Protein AF-A0ABD0QBF7-F1 (afdb_monomer)

pLDDT: mean 87.75, std 7.89, range [54.72, 97.44]

Radius of gyration: 18.66 Å; Cα contacts (8 Å, |Δi|>4): 55; chains: 1; bounding box: 35×29×49 Å

Mean predicted aligned error: 7.43 Å

Foldseek 3Di:
DDKDKDFDDDPNHTPDIDIPPPDPPDPADPVNVVVVVCCVVCVVVDDDDDPVVVVLVPDDPVRNVVVVVVVCVVVVVPCVVVVVVVVVQVPDPPHPVPVDD

Organism: Cirrhinus mrigala (NCBI:txid683832)

Solvent-accessible surface area (backbone atoms only — not comparable to full-atom values): 6463 Å² total; per-residue (Å²): 137,91,65,63,72,50,76,43,66,55,95,96,36,83,74,47,77,48,63,71,74,78,74,80,92,49,100,69,50,71,69,55,51,49,52,53,52,46,38,73,76,36,56,91,79,49,85,82,75,70,58,67,70,58,54,56,70,70,42,51,72,70,56,48,52,49,50,53,53,52,50,42,67,76,41,42,93,79,44,44,71,59,50,50,53,51,49,54,40,6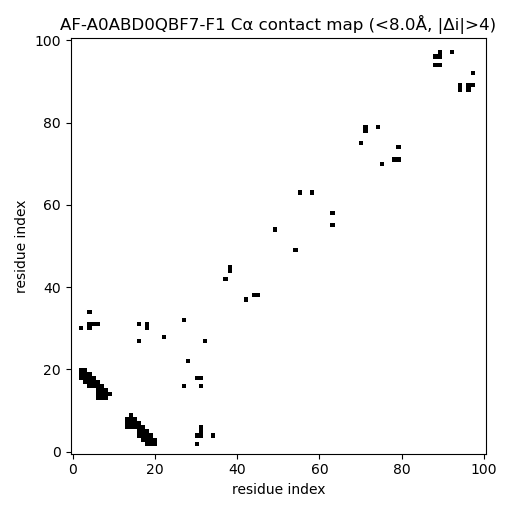3,72,35,93,83,30,72,85,66,57,84,128

Secondary structure (DSSP, 8-state):
----EEEEEETTEEEEEEETT---SSSS-HHHHHHHHHHHH-GGGSPPPPPHHHHHHT--HHHHHHHHHHHHHHTHHHHHHHHHHHHHHHHSTT-GGGS--

Sequence (101 aa):
MVCSVAISFDRCKITSVTCGCGNKDIFYCAHVVALSLYRVRRPEQVKLHLPISETLFQMNRDQLQKFVQYLITVHHTEVLPTAQKLADEILSQNSEINQVH

Structure (mmCIF, N/CA/C/O backbone):
data_AF-A0ABD0QBF7-F1
#
_entry.id   AF-A0ABD0QBF7-F1
#
loop_
_atom_site.group_PDB
_atom_site.id
_atom_site.type_symbol
_atom_site.label_atom_id
_atom_site.label_alt_id
_atom_site.label_comp_id
_atom_site.label_asym_id
_atom_site.label_entity_id
_atom_site.label_seq_id
_atom_site.pdbx_PDB_ins_code
_atom_site.Cartn_x
_atom_site.Cartn_y
_atom_site.Cartn_z
_atom_site.occupancy
_atom_site.B_iso_or_equiv
_atom_site.auth_seq_id
_atom_site.auth_comp_id
_atom_site.auth_asym_id
_atom_site.auth_atom_id
_atom_site.pdbx_PDB_model_num
ATOM 1 N N . MET A 1 1 ? 4.594 -8.839 -21.922 1.00 61.56 1 MET A N 1
ATOM 2 C CA . MET A 1 1 ? 4.113 -9.220 -20.576 1.00 61.56 1 MET A CA 1
ATOM 3 C C . MET A 1 1 ? 4.034 -7.941 -19.753 1.00 61.56 1 MET A C 1
ATOM 5 O O . MET A 1 1 ? 5.024 -7.222 -19.727 1.00 61.56 1 MET A O 1
ATOM 9 N N . VAL A 1 2 ? 2.878 -7.592 -19.185 1.00 78.00 2 VAL A N 1
ATOM 10 C CA . VAL A 1 2 ? 2.730 -6.391 -18.341 1.00 78.00 2 VAL A CA 1
ATOM 11 C C . VAL A 1 2 ? 2.823 -6.843 -16.889 1.00 78.00 2 VAL A C 1
ATOM 13 O O . VAL A 1 2 ? 2.051 -7.702 -16.477 1.00 78.00 2 VAL A O 1
ATOM 16 N N . CYS A 1 3 ? 3.780 -6.307 -16.134 1.00 87.44 3 CYS A N 1
ATOM 17 C CA . CYS A 1 3 ? 3.938 -6.608 -14.712 1.00 87.44 3 CYS A CA 1
ATOM 18 C C . CYS A 1 3 ? 3.507 -5.404 -13.876 1.00 87.44 3 CYS A C 1
ATOM 20 O O . CYS A 1 3 ? 3.859 -4.272 -14.205 1.00 87.44 3 CYS A O 1
ATOM 22 N N . SER A 1 4 ? 2.805 -5.654 -12.769 1.00 89.88 4 SER A N 1
ATOM 23 C CA . SER A 1 4 ? 2.628 -4.637 -11.732 1.00 89.88 4 SER A CA 1
ATOM 24 C C . SER A 1 4 ? 3.966 -4.414 -11.027 1.00 89.88 4 SER A C 1
ATOM 26 O O . SER A 1 4 ? 4.592 -5.377 -10.567 1.00 89.88 4 SER A O 1
ATOM 28 N N . VAL A 1 5 ? 4.417 -3.160 -10.997 1.00 91.00 5 VAL A N 1
ATOM 29 C CA . VAL A 1 5 ? 5.672 -2.741 -10.370 1.00 91.00 5 VAL A CA 1
ATOM 30 C C . VAL A 1 5 ? 5.394 -1.536 -9.486 1.00 91.00 5 VAL A C 1
ATOM 32 O O . VAL A 1 5 ? 4.882 -0.523 -9.957 1.00 91.00 5 VAL A O 1
ATOM 35 N N . ALA A 1 6 ? 5.783 -1.632 -8.223 1.00 90.25 6 ALA A N 1
ATOM 36 C CA . ALA A 1 6 ? 5.784 -0.527 -7.281 1.00 90.25 6 ALA A CA 1
ATOM 37 C C . ALA A 1 6 ? 7.206 -0.319 -6.759 1.00 90.25 6 ALA A C 1
ATOM 39 O O . ALA A 1 6 ? 7.930 -1.282 -6.491 1.00 90.25 6 ALA A O 1
ATOM 40 N N . ILE A 1 7 ? 7.610 0.943 -6.633 1.00 90.06 7 ILE A N 1
ATOM 41 C CA . ILE A 1 7 ? 8.902 1.311 -6.059 1.00 90.06 7 ILE A CA 1
ATOM 42 C C . ILE A 1 7 ? 8.675 2.415 -5.034 1.00 90.06 7 ILE A C 1
ATOM 44 O O . ILE A 1 7 ? 8.085 3.450 -5.362 1.00 90.06 7 ILE A O 1
ATOM 48 N N . SER A 1 8 ? 9.170 2.189 -3.821 1.00 89.88 8 SER A N 1
ATOM 49 C CA . SER A 1 8 ? 9.182 3.169 -2.739 1.00 89.88 8 SER A CA 1
ATOM 50 C C . SER A 1 8 ? 10.563 3.794 -2.636 1.00 89.88 8 SER A C 1
ATOM 52 O O . SER A 1 8 ? 11.581 3.107 -2.763 1.00 89.88 8 SER A O 1
ATOM 54 N N . PHE A 1 9 ? 10.598 5.099 -2.390 1.00 88.62 9 PHE A N 1
ATOM 55 C CA . PHE A 1 9 ? 11.840 5.839 -2.237 1.00 88.62 9 PHE A CA 1
ATOM 56 C C . PHE A 1 9 ? 11.739 6.804 -1.060 1.00 88.62 9 PHE A C 1
ATOM 58 O O . PHE A 1 9 ? 10.681 7.378 -0.818 1.00 88.62 9 PHE A O 1
ATOM 65 N N . ASP A 1 10 ? 12.861 7.017 -0.384 1.00 87.44 10 ASP A N 1
ATOM 66 C CA . ASP A 1 10 ? 13.048 8.057 0.625 1.00 87.44 10 ASP A CA 1
ATOM 67 C C . ASP A 1 10 ? 14.378 8.772 0.357 1.00 87.44 10 ASP A C 1
ATOM 69 O O . ASP A 1 10 ? 15.371 8.118 0.035 1.00 87.44 10 ASP A O 1
ATOM 73 N N . ARG A 1 11 ? 14.404 10.110 0.451 1.00 88.19 11 ARG A N 1
ATOM 74 C CA . ARG A 1 11 ? 15.601 10.955 0.228 1.00 88.19 11 ARG A CA 1
ATOM 75 C C . ARG A 1 11 ? 16.455 10.506 -0.972 1.00 88.19 11 ARG A C 1
ATOM 77 O O . ARG A 1 11 ? 17.657 10.272 -0.855 1.00 88.19 11 ARG A O 1
ATOM 84 N N . CYS A 1 12 ? 15.806 10.364 -2.129 1.00 85.69 12 CYS A N 1
ATOM 85 C CA . CYS A 1 12 ? 16.410 9.937 -3.400 1.00 85.69 12 CYS A CA 1
ATOM 86 C C . CYS A 1 12 ? 17.014 8.516 -3.410 1.00 85.69 12 CYS A C 1
ATOM 88 O O . CYS A 1 12 ? 17.770 8.183 -4.322 1.00 85.69 12 CYS A O 1
ATOM 90 N N . LYS A 1 13 ? 16.680 7.659 -2.438 1.00 88.69 13 LYS A N 1
ATOM 91 C CA . LYS A 1 13 ? 17.119 6.259 -2.368 1.00 88.69 13 LYS A CA 1
ATOM 92 C C . LYS A 1 13 ? 15.935 5.312 -2.457 1.00 88.69 13 LYS A C 1
ATOM 94 O O . LYS A 1 13 ? 14.901 5.561 -1.847 1.00 88.69 13 LYS A O 1
ATOM 99 N N . ILE A 1 14 ? 16.101 4.213 -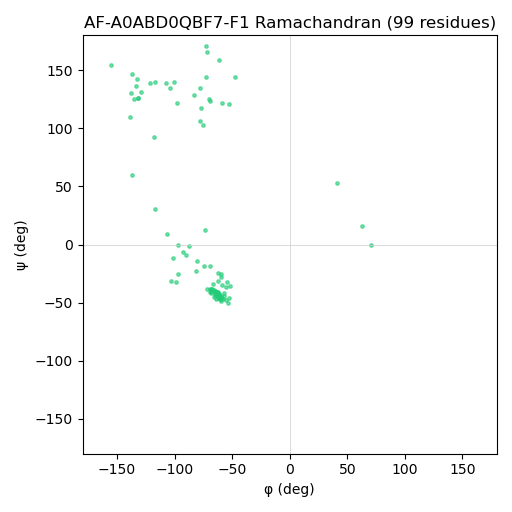3.191 1.00 89.56 14 ILE A N 1
ATOM 100 C CA . ILE A 1 14 ? 15.104 3.138 -3.233 1.00 89.56 14 ILE A CA 1
ATOM 101 C C . ILE A 1 14 ? 15.093 2.449 -1.870 1.00 89.56 14 ILE A C 1
ATOM 103 O O . ILE A 1 14 ? 16.139 1.984 -1.421 1.00 89.56 14 ILE A O 1
ATOM 107 N N . THR A 1 15 ? 13.935 2.391 -1.217 1.00 90.50 15 THR A N 1
ATOM 108 C CA . THR A 1 15 ? 13.772 1.730 0.088 1.00 90.50 15 THR A CA 1
ATOM 109 C C . THR A 1 15 ? 13.091 0.375 -0.036 1.00 90.50 15 THR A C 1
ATOM 111 O O . THR A 1 15 ? 13.393 -0.531 0.735 1.00 90.50 15 THR A O 1
ATOM 114 N N . SER A 1 16 ? 12.203 0.206 -1.017 1.00 89.81 16 SER A N 1
ATOM 115 C CA . SER A 1 16 ? 11.589 -1.085 -1.318 1.00 89.81 16 SER A CA 1
ATOM 116 C C . SER A 1 16 ? 11.119 -1.175 -2.766 1.00 89.81 16 SER A C 1
ATOM 118 O O . SER A 1 16 ? 10.830 -0.172 -3.422 1.00 89.81 16 SER A O 1
ATOM 120 N N . VAL A 1 17 ? 11.042 -2.408 -3.264 1.00 90.12 17 VAL A N 1
ATOM 121 C CA . VAL A 1 17 ? 10.540 -2.737 -4.599 1.00 90.12 17 VAL A CA 1
ATOM 122 C C . VAL A 1 17 ? 9.558 -3.891 -4.499 1.00 90.12 17 VAL A C 1
ATOM 124 O O . VAL A 1 17 ? 9.743 -4.825 -3.722 1.00 90.12 17 VAL A O 1
ATOM 127 N N . THR A 1 18 ? 8.507 -3.851 -5.305 1.00 90.12 18 THR A N 1
ATOM 128 C CA . THR A 1 18 ? 7.571 -4.964 -5.458 1.00 90.12 18 THR A CA 1
ATOM 129 C C . THR A 1 18 ? 7.295 -5.143 -6.936 1.00 90.12 18 THR A C 1
ATOM 131 O O . THR A 1 18 ? 6.925 -4.193 -7.622 1.00 90.12 18 THR A O 1
ATOM 134 N N . CYS A 1 19 ? 7.503 -6.353 -7.450 1.00 91.50 19 CYS A N 1
ATOM 135 C CA . CYS A 1 19 ? 7.268 -6.664 -8.852 1.00 91.50 19 CYS A CA 1
ATOM 136 C C . CYS A 1 19 ? 6.583 -8.023 -8.982 1.00 91.50 19 CYS A C 1
ATOM 138 O O . CYS A 1 19 ? 7.088 -9.024 -8.482 1.00 91.50 19 CYS A O 1
ATOM 140 N N . GLY A 1 20 ? 5.494 -8.084 -9.747 1.00 91.31 20 GLY A N 1
ATOM 141 C CA . GLY A 1 20 ? 4.754 -9.326 -10.006 1.00 91.31 20 GLY A CA 1
ATOM 142 C C . GLY A 1 20 ? 5.431 -10.316 -10.966 1.00 91.31 20 GLY A C 1
ATOM 143 O O . GLY A 1 20 ? 4.769 -11.230 -11.437 1.00 91.31 20 GLY A O 1
ATOM 144 N N . CYS A 1 21 ? 6.717 -10.144 -11.302 1.00 91.38 21 CYS A N 1
ATOM 145 C CA . CYS A 1 21 ? 7.394 -10.961 -12.322 1.00 91.38 21 CYS A CA 1
ATOM 146 C C . CYS A 1 21 ? 8.021 -12.257 -11.784 1.00 91.38 21 CYS A C 1
ATOM 148 O O . CYS A 1 21 ? 8.626 -13.002 -12.549 1.00 91.38 21 CYS A O 1
ATOM 150 N N . GLY A 1 22 ? 7.924 -12.509 -10.475 1.00 82.69 22 GLY A N 1
ATOM 151 C CA . GLY A 1 22 ? 8.429 -13.731 -9.840 1.00 82.69 22 GLY A CA 1
ATOM 152 C C . GLY A 1 22 ? 9.956 -13.855 -9.774 1.00 82.69 22 GLY A C 1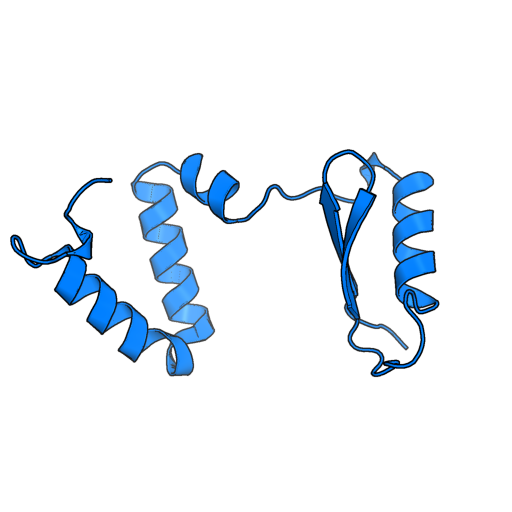
ATOM 153 O O . GLY A 1 22 ? 10.450 -14.838 -9.233 1.00 82.69 22 GLY A O 1
ATOM 154 N N . ASN A 1 23 ? 10.705 -12.874 -10.284 1.00 81.12 23 ASN A N 1
ATOM 155 C CA . ASN A 1 23 ? 12.163 -12.883 -10.270 1.00 81.12 23 ASN A CA 1
ATOM 156 C C . ASN A 1 23 ? 12.679 -12.501 -8.871 1.00 81.12 23 ASN A C 1
ATOM 158 O O . ASN A 1 23 ? 12.556 -11.343 -8.467 1.00 81.12 23 ASN A O 1
ATOM 162 N N . LYS A 1 24 ? 13.193 -13.488 -8.126 1.00 66.81 24 LYS A N 1
ATOM 163 C CA . LYS A 1 24 ? 13.630 -13.350 -6.723 1.00 66.81 24 LYS A CA 1
ATOM 164 C C . LYS A 1 24 ? 15.149 -13.223 -6.559 1.00 66.81 24 LYS A C 1
ATOM 166 O O . LYS A 1 24 ? 15.599 -12.857 -5.480 1.00 66.81 24 LYS A O 1
ATOM 171 N N . ASP A 1 25 ? 15.913 -13.477 -7.620 1.00 62.75 25 ASP A N 1
ATOM 172 C CA . ASP A 1 25 ? 17.370 -13.658 -7.541 1.00 62.75 25 ASP A CA 1
ATOM 173 C C . ASP A 1 25 ? 18.173 -12.388 -7.869 1.00 62.75 25 ASP A C 1
ATOM 175 O O . ASP A 1 25 ? 19.401 -12.386 -7.824 1.00 62.75 25 ASP A O 1
ATOM 179 N N . ILE A 1 26 ? 17.496 -11.281 -8.196 1.00 67.38 26 ILE A N 1
ATOM 180 C CA . ILE A 1 26 ? 18.130 -10.010 -8.563 1.00 67.38 26 ILE A CA 1
ATOM 181 C C . ILE A 1 26 ? 17.511 -8.885 -7.736 1.00 67.38 26 ILE A C 1
ATOM 183 O O . ILE A 1 26 ? 16.290 -8.737 -7.719 1.00 67.38 26 ILE A O 1
ATOM 187 N N . PHE A 1 27 ? 18.348 -8.038 -7.123 1.00 73.81 27 PHE A N 1
ATOM 188 C CA . PHE A 1 27 ? 17.900 -6.858 -6.367 1.00 73.81 27 PHE A CA 1
ATOM 189 C C . PHE A 1 27 ? 16.947 -5.956 -7.174 1.00 73.81 27 PHE A C 1
ATOM 191 O O . PHE A 1 27 ? 15.994 -5.414 -6.621 1.00 73.81 27 PHE A O 1
ATOM 198 N N . TYR A 1 28 ? 17.171 -5.831 -8.489 1.00 88.06 28 TYR A N 1
ATOM 199 C CA . TYR A 1 28 ? 16.325 -5.057 -9.398 1.00 88.06 28 TYR A CA 1
ATOM 200 C C . TYR A 1 28 ? 16.121 -5.798 -10.722 1.00 88.06 28 TYR A C 1
ATOM 202 O O . TYR A 1 28 ? 17.035 -5.907 -11.537 1.00 88.06 28 TYR A O 1
ATOM 210 N N . CYS A 1 29 ? 14.906 -6.290 -10.971 1.00 91.62 29 CYS A N 1
ATOM 211 C CA . CYS A 1 29 ? 14.560 -6.865 -12.271 1.00 91.62 29 CYS A CA 1
ATOM 212 C C . CYS A 1 29 ? 14.435 -5.782 -13.362 1.00 91.62 29 CYS A C 1
ATOM 214 O O . CYS A 1 29 ? 14.273 -4.593 -13.072 1.00 91.62 29 CYS A O 1
ATOM 216 N N . ALA A 1 30 ? 14.415 -6.199 -14.633 1.00 92.31 30 ALA A N 1
ATOM 217 C CA . ALA A 1 30 ? 14.273 -5.290 -15.775 1.00 92.31 30 ALA A CA 1
ATOM 218 C C . ALA A 1 30 ? 13.031 -4.381 -15.685 1.00 92.31 30 ALA A C 1
ATOM 220 O O . ALA A 1 30 ? 13.085 -3.230 -16.108 1.00 92.31 30 ALA A O 1
ATOM 221 N N . HIS A 1 31 ? 11.934 -4.852 -15.082 1.00 93.19 31 HIS A N 1
ATOM 222 C CA . HIS A 1 31 ? 10.724 -4.046 -14.897 1.00 93.19 31 HIS A CA 1
ATOM 223 C C . HIS A 1 31 ? 10.925 -2.893 -13.900 1.00 93.19 31 HIS A C 1
ATOM 225 O O . HIS A 1 31 ? 10.437 -1.786 -14.126 1.00 93.19 31 HIS A O 1
ATOM 231 N N . VAL A 1 32 ? 11.682 -3.125 -12.823 1.00 92.38 32 VAL A N 1
ATOM 232 C CA . VAL A 1 32 ? 12.021 -2.087 -11.836 1.00 92.38 32 VAL A CA 1
ATOM 233 C C . VAL A 1 32 ? 12.968 -1.054 -12.446 1.00 92.38 32 VAL A C 1
ATOM 235 O O . VAL A 1 32 ? 12.777 0.150 -12.261 1.00 92.38 32 VAL A O 1
ATOM 238 N N . VAL A 1 33 ? 13.947 -1.513 -13.232 1.00 92.62 33 VAL A N 1
ATOM 239 C CA . VAL A 1 33 ? 14.857 -0.632 -13.979 1.00 92.62 33 VAL A CA 1
ATOM 240 C C . VAL A 1 33 ? 14.075 0.216 -14.984 1.00 92.62 33 VAL A C 1
ATOM 242 O O . VAL A 1 33 ? 14.248 1.433 -15.024 1.00 92.62 33 VAL A O 1
ATOM 245 N N . ALA A 1 34 ? 13.163 -0.398 -15.743 1.00 93.44 34 ALA A N 1
ATOM 246 C CA . ALA A 1 34 ? 12.325 0.299 -16.711 1.00 93.44 34 ALA A CA 1
ATOM 247 C C . ALA A 1 34 ? 11.456 1.380 -16.052 1.00 93.44 34 ALA A C 1
ATOM 249 O O . ALA A 1 34 ? 11.437 2.512 -16.533 1.00 93.44 34 ALA A O 1
ATOM 250 N N . LEU A 1 35 ? 10.791 1.072 -14.931 1.00 91.75 35 LEU A N 1
ATOM 251 C CA . LEU A 1 35 ? 9.990 2.058 -14.202 1.00 91.75 35 LEU A CA 1
ATOM 252 C C . LEU A 1 35 ? 10.861 3.199 -13.656 1.00 91.75 35 LEU A C 1
ATOM 254 O O . LEU A 1 35 ? 10.498 4.363 -13.804 1.00 91.75 35 LEU A O 1
ATOM 258 N N . SER A 1 36 ? 12.033 2.891 -13.095 1.00 91.75 36 SER A N 1
ATOM 259 C CA . SER A 1 36 ? 12.977 3.902 -12.597 1.00 91.75 36 SER A CA 1
ATOM 260 C C . SER A 1 36 ? 13.425 4.857 -13.708 1.00 91.75 36 SER A C 1
ATOM 262 O O . SER A 1 36 ? 13.339 6.075 -13.557 1.00 91.75 36 SER A O 1
ATOM 264 N N . LEU A 1 37 ? 13.828 4.319 -14.864 1.00 93.69 37 LEU A N 1
ATOM 265 C CA . LEU A 1 37 ? 14.219 5.117 -16.028 1.00 93.69 37 LEU A CA 1
ATOM 266 C C . LEU A 1 37 ? 13.050 5.933 -16.587 1.00 93.69 37 LEU A C 1
ATOM 268 O O . LEU A 1 37 ? 13.232 7.096 -16.948 1.00 93.69 37 LEU A O 1
ATOM 272 N N . TYR A 1 38 ? 11.850 5.354 -16.645 1.00 93.06 38 TYR A N 1
ATOM 273 C CA . TYR A 1 38 ? 10.657 6.059 -17.105 1.00 93.06 38 TYR A CA 1
ATOM 274 C C . TYR A 1 38 ? 10.343 7.264 -16.211 1.00 93.06 38 TYR A C 1
ATOM 276 O O . TYR A 1 38 ? 10.130 8.353 -16.741 1.00 93.06 38 TYR A O 1
ATOM 284 N N . ARG 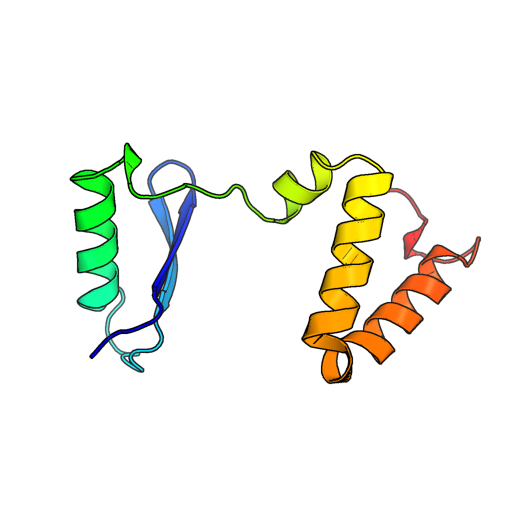A 1 39 ? 10.432 7.119 -14.878 1.00 90.88 39 ARG A N 1
ATOM 285 C CA . ARG A 1 39 ? 10.286 8.243 -13.933 1.00 90.88 39 ARG A CA 1
ATOM 286 C C . ARG A 1 39 ? 11.295 9.355 -14.191 1.00 90.88 39 ARG A C 1
ATOM 288 O O . ARG A 1 39 ? 10.903 10.512 -14.255 1.00 90.88 39 ARG A O 1
ATOM 295 N N . VAL A 1 40 ? 12.572 9.014 -14.378 1.00 91.44 40 VAL A N 1
ATOM 296 C CA . VAL A 1 40 ? 13.632 10.007 -14.633 1.00 91.44 40 VAL A CA 1
ATOM 297 C C . VAL A 1 40 ? 13.387 10.762 -15.942 1.00 91.44 40 VAL A C 1
ATOM 299 O O . VAL A 1 40 ? 13.585 11.971 -16.007 1.00 91.44 40 VAL A O 1
ATOM 302 N N . ARG A 1 41 ? 12.944 10.066 -16.996 1.00 95.19 41 ARG A N 1
ATOM 303 C CA . ARG A 1 41 ? 12.724 10.679 -18.318 1.00 95.19 41 ARG A CA 1
ATOM 304 C C . ARG A 1 41 ? 11.388 11.410 -18.443 1.00 95.19 41 ARG A C 1
ATOM 306 O O . ARG A 1 41 ? 11.239 12.235 -19.341 1.00 95.19 41 ARG A O 1
ATOM 313 N N . ARG A 1 42 ? 10.400 11.063 -17.618 1.00 93.12 42 ARG A N 1
ATOM 314 C CA . ARG A 1 42 ? 9.024 11.576 -17.675 1.00 93.12 42 ARG A CA 1
ATOM 315 C C . ARG A 1 42 ? 8.515 11.909 -16.258 1.00 93.12 42 ARG A C 1
ATOM 317 O O . ARG A 1 42 ? 7.513 11.329 -15.840 1.00 93.12 42 ARG A O 1
ATOM 324 N N . PRO A 1 43 ? 9.168 12.823 -15.517 1.00 87.31 43 PRO A N 1
ATOM 325 C CA . PRO A 1 43 ? 8.851 13.073 -14.105 1.00 87.31 43 PRO A CA 1
ATOM 326 C C . PRO A 1 43 ? 7.384 13.466 -13.887 1.00 87.31 43 PRO A C 1
ATOM 328 O O . PRO A 1 43 ? 6.721 12.903 -13.022 1.00 87.31 43 PRO A O 1
ATOM 331 N N . GLU A 1 44 ? 6.839 14.317 -14.757 1.00 89.38 44 GLU A N 1
ATOM 332 C CA . GLU A 1 44 ? 5.442 14.777 -14.689 1.00 89.38 44 GLU A CA 1
ATOM 333 C C . GLU A 1 44 ? 4.405 13.689 -15.011 1.00 89.38 44 GLU A C 1
ATOM 335 O O . GLU A 1 44 ? 3.230 13.823 -14.682 1.00 89.38 44 GLU A O 1
ATOM 340 N N . GLN A 1 45 ? 4.812 12.596 -15.666 1.00 88.44 45 GLN A N 1
ATOM 341 C CA . GLN A 1 45 ? 3.895 11.511 -16.041 1.00 88.44 45 GLN A CA 1
ATOM 342 C C . GLN A 1 45 ? 3.785 10.437 -14.959 1.00 88.44 45 GLN A C 1
ATOM 344 O O . GLN A 1 45 ? 2.934 9.555 -15.069 1.00 88.44 45 GLN A O 1
ATOM 349 N N . VAL A 1 46 ? 4.622 10.484 -13.916 1.00 84.00 46 VAL A N 1
ATOM 350 C CA . VAL A 1 46 ? 4.599 9.477 -12.853 1.00 84.00 46 VAL A CA 1
ATOM 351 C C . VAL A 1 46 ? 4.262 10.108 -11.518 1.00 84.00 46 VAL A C 1
ATOM 353 O O . VAL A 1 46 ? 5.146 10.502 -10.754 1.00 84.00 46 VAL A O 1
ATOM 356 N N . LYS A 1 47 ? 2.964 10.109 -11.201 1.00 81.06 47 LYS A N 1
ATOM 357 C CA . LYS A 1 47 ? 2.444 10.618 -9.933 1.00 81.06 47 LYS A CA 1
ATOM 358 C C . LYS A 1 47 ? 3.174 9.975 -8.751 1.00 81.06 47 LYS A C 1
ATOM 360 O O . LYS A 1 47 ? 3.228 8.751 -8.602 1.00 81.06 47 LYS A O 1
ATOM 365 N N . LEU A 1 48 ? 3.792 10.817 -7.932 1.00 81.94 48 LEU A N 1
ATOM 366 C CA . LEU A 1 48 ? 4.335 10.420 -6.642 1.00 81.94 48 LEU A CA 1
ATOM 367 C C . LEU A 1 48 ? 3.189 10.458 -5.637 1.00 81.94 48 LEU A C 1
ATOM 369 O O . LEU A 1 48 ? 2.452 11.439 -5.554 1.00 81.94 48 LEU A O 1
ATOM 373 N N . HIS A 1 49 ? 3.029 9.364 -4.909 1.00 84.69 49 HIS A N 1
ATOM 374 C CA . HIS A 1 49 ? 2.099 9.288 -3.800 1.00 84.69 49 HIS A CA 1
ATOM 375 C C . HIS A 1 49 ? 2.910 9.370 -2.516 1.00 84.69 49 HIS A C 1
ATOM 377 O O . HIS A 1 49 ? 3.944 8.710 -2.394 1.00 84.69 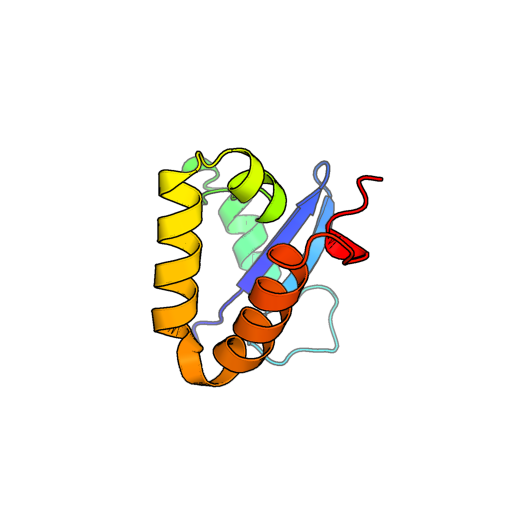49 HIS A O 1
ATOM 383 N N . LEU A 1 50 ? 2.444 10.193 -1.580 1.00 84.25 50 LEU A N 1
ATOM 384 C CA . LEU A 1 50 ? 2.948 10.163 -0.215 1.00 84.25 50 LEU A CA 1
ATOM 385 C C . LEU A 1 50 ? 2.666 8.778 0.388 1.00 84.25 50 LEU A C 1
ATOM 387 O O . LEU A 1 50 ? 1.761 8.078 -0.086 1.00 84.25 50 LEU A O 1
ATOM 391 N N . PRO A 1 51 ? 3.404 8.372 1.437 1.00 84.25 51 PRO A N 1
ATOM 392 C CA . PRO A 1 51 ? 3.003 7.229 2.242 1.00 84.25 51 PRO A CA 1
ATOM 393 C C . PRO A 1 51 ? 1.520 7.332 2.607 1.00 84.25 51 PRO A C 1
ATOM 395 O O . PRO A 1 51 ? 0.996 8.427 2.836 1.00 84.25 51 PRO A O 1
ATOM 398 N N . ILE A 1 52 ? 0.825 6.195 2.655 1.00 87.94 52 ILE A N 1
ATOM 399 C CA . ILE A 1 52 ? -0.615 6.207 2.933 1.00 87.94 52 ILE A CA 1
ATOM 400 C C . ILE A 1 52 ? -0.917 6.859 4.288 1.00 87.94 52 ILE A C 1
ATOM 402 O O . ILE A 1 52 ? -1.887 7.596 4.386 1.00 87.94 52 ILE A O 1
ATOM 406 N N . SER A 1 53 ? -0.047 6.688 5.289 1.00 88.12 53 SER A N 1
ATOM 407 C CA . SER A 1 53 ? -0.155 7.341 6.601 1.00 88.12 53 SER A CA 1
ATOM 408 C C . SER A 1 53 ? -0.208 8.867 6.505 1.00 88.12 53 SER A C 1
ATOM 410 O O . SER A 1 53 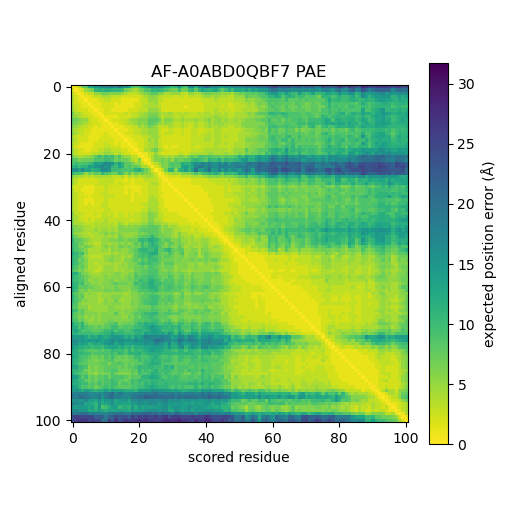? -1.057 9.492 7.129 1.00 88.12 53 SER A O 1
ATOM 412 N N . GLU A 1 54 ? 0.646 9.461 5.673 1.00 90.56 54 GLU A N 1
ATOM 413 C CA . GLU A 1 54 ? 0.675 10.905 5.431 1.00 90.56 54 GLU A CA 1
ATOM 414 C C . GLU A 1 54 ? -0.587 11.363 4.687 1.00 90.56 54 GLU A C 1
ATOM 416 O O . GLU A 1 54 ? -1.191 12.381 5.012 1.00 90.56 54 GLU A O 1
ATOM 421 N N . THR A 1 55 ? -1.038 10.565 3.717 1.00 92.06 55 THR A N 1
ATOM 422 C CA . THR A 1 55 ? -2.285 10.841 2.990 1.0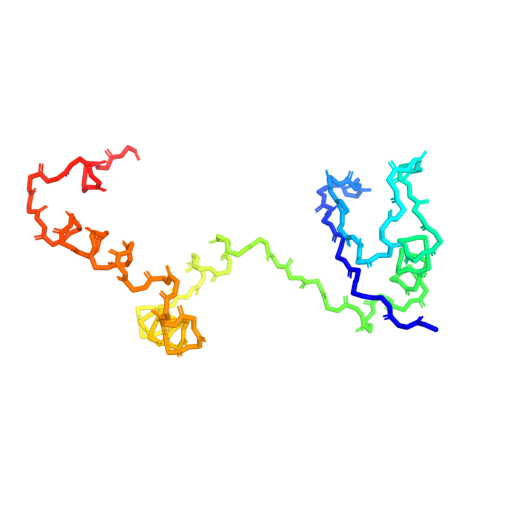0 92.06 55 THR A CA 1
ATOM 423 C C . THR A 1 55 ? -3.494 10.813 3.932 1.00 92.06 55 THR A C 1
ATOM 425 O O . THR A 1 55 ? -4.367 11.667 3.822 1.00 92.06 55 THR A O 1
ATOM 428 N N . LEU A 1 56 ? -3.539 9.865 4.876 1.00 94.25 56 LEU A N 1
ATOM 429 C CA . LEU A 1 56 ? -4.587 9.773 5.896 1.00 94.25 56 LEU A CA 1
ATOM 430 C C . LEU A 1 56 ? -4.546 10.962 6.861 1.00 94.25 56 LEU A C 1
ATOM 432 O O . LEU A 1 56 ? -5.600 11.482 7.211 1.00 94.25 56 LEU A O 1
ATOM 436 N N . PHE A 1 57 ? -3.352 11.428 7.241 1.00 92.56 57 PHE A N 1
ATOM 437 C CA . PHE A 1 57 ? -3.181 12.600 8.105 1.00 92.56 57 PHE A CA 1
ATOM 438 C C . PHE A 1 57 ? -3.724 13.891 7.469 1.00 92.56 57 PHE A C 1
ATOM 440 O O . PHE A 1 57 ? -4.223 14.773 8.162 1.00 92.56 57 PHE A O 1
ATOM 447 N N . GLN A 1 58 ? -3.672 13.992 6.139 1.00 93.75 58 GLN A N 1
ATOM 448 C CA . GLN A 1 58 ? -4.192 15.139 5.390 1.00 93.75 58 GLN A CA 1
ATOM 449 C C . GLN A 1 58 ? -5.715 15.099 5.169 1.00 93.75 58 GLN A C 1
ATOM 451 O O . GLN A 1 58 ? -6.298 16.110 4.771 1.00 93.75 58 GLN A O 1
ATOM 456 N N . MET A 1 59 ? -6.377 13.957 5.391 1.00 96.25 59 MET A N 1
ATOM 457 C CA . MET A 1 59 ? -7.823 13.823 5.202 1.00 96.25 59 MET A CA 1
ATOM 458 C C . MET A 1 59 ? -8.596 14.437 6.368 1.00 96.25 59 MET A C 1
ATOM 460 O O . MET A 1 59 ? -8.321 14.172 7.536 1.00 96.25 59 MET A O 1
ATOM 464 N N . ASN A 1 60 ? -9.641 15.200 6.053 1.00 96.62 60 ASN A N 1
ATOM 465 C CA . ASN A 1 60 ? -10.609 15.608 7.066 1.00 96.62 60 ASN A CA 1
ATOM 466 C C . ASN A 1 60 ? -11.509 14.430 7.492 1.00 96.62 60 ASN A C 1
ATOM 468 O O . ASN A 1 60 ? -11.518 13.366 6.867 1.00 96.62 60 ASN A O 1
ATOM 472 N N . ARG A 1 61 ? -12.311 14.636 8.544 1.00 96.25 61 ARG A N 1
ATOM 473 C CA . ARG A 1 61 ? -13.193 13.602 9.110 1.00 96.25 61 ARG A CA 1
ATOM 474 C C . ARG A 1 61 ? -14.108 12.947 8.066 1.00 96.25 61 ARG A C 1
ATOM 476 O O . ARG A 1 61 ? -14.202 11.723 8.037 1.00 96.25 61 ARG A O 1
ATOM 483 N N . ASP A 1 62 ? -14.748 13.734 7.204 1.00 97.38 62 ASP A N 1
ATOM 484 C CA . ASP A 1 62 ? -15.683 13.212 6.198 1.00 97.38 62 ASP A CA 1
ATOM 485 C C . ASP A 1 62 ? -14.964 12.415 5.103 1.00 97.38 62 ASP A C 1
ATOM 487 O O . ASP A 1 62 ? -15.466 11.394 4.629 1.00 97.38 62 ASP A O 1
ATOM 491 N N . GLN A 1 63 ? -13.777 12.867 4.694 1.00 97.44 63 GLN A N 1
ATOM 492 C CA . GLN A 1 63 ? -12.928 12.163 3.734 1.00 97.44 63 GLN A CA 1
ATOM 493 C C . GLN A 1 63 ? -12.430 10.838 4.308 1.00 97.44 63 GLN A C 1
ATOM 495 O O . GLN A 1 63 ? -12.518 9.818 3.626 1.00 97.44 63 GLN A O 1
ATOM 500 N N . LEU A 1 64 ? -11.971 10.838 5.562 1.00 96.31 64 LEU A N 1
ATOM 501 C CA . LEU A 1 64 ? -11.488 9.642 6.243 1.00 96.31 64 LEU A CA 1
ATOM 502 C C . LEU A 1 64 ? -12.617 8.621 6.438 1.00 96.31 64 LEU A C 1
ATOM 504 O O . LEU A 1 64 ? -12.442 7.439 6.146 1.00 96.31 64 LEU A O 1
ATOM 508 N N . GLN A 1 65 ? -13.805 9.077 6.845 1.00 95.38 65 GLN A N 1
ATOM 509 C CA . GLN A 1 65 ? -14.978 8.215 6.981 1.00 95.38 65 GLN A CA 1
ATOM 510 C C . GLN A 1 65 ? -15.362 7.571 5.641 1.00 95.38 65 GLN A C 1
ATOM 512 O O . GLN A 1 65 ? -15.566 6.357 5.581 1.00 95.38 65 GLN A O 1
ATOM 517 N N . LYS A 1 66 ? -15.409 8.353 4.553 1.00 96.50 66 LYS A N 1
ATOM 518 C CA . LYS A 1 66 ? -15.654 7.817 3.204 1.00 96.50 66 LYS A CA 1
ATOM 519 C C . LYS A 1 66 ? -14.573 6.819 2.801 1.00 96.50 66 LYS A C 1
ATOM 521 O O . LYS A 1 66 ? -14.905 5.739 2.326 1.00 96.50 66 LYS A O 1
ATOM 526 N N . PHE A 1 67 ? -13.300 7.150 3.008 1.00 94.69 67 PHE A N 1
ATOM 527 C CA . PHE A 1 67 ? -12.176 6.277 2.671 1.00 94.69 67 PHE A CA 1
ATOM 528 C C . PHE A 1 67 ? -12.325 4.890 3.308 1.00 94.69 67 PHE A C 1
ATOM 530 O O . PHE A 1 67 ? -12.279 3.887 2.598 1.00 94.69 67 PHE A O 1
ATOM 537 N N . VAL A 1 68 ? -12.589 4.830 4.618 1.00 92.88 68 VAL A N 1
ATOM 538 C CA . VAL A 1 68 ? -12.766 3.559 5.338 1.00 92.88 68 VAL A CA 1
ATOM 539 C C . VAL A 1 68 ? -13.999 2.797 4.839 1.00 92.88 68 VAL A C 1
ATOM 541 O O . VAL A 1 68 ? -13.915 1.594 4.604 1.00 92.88 68 VAL A O 1
ATOM 544 N N . GLN A 1 69 ? -15.126 3.479 4.605 1.00 92.44 69 GLN A N 1
ATOM 545 C CA . GLN A 1 69 ? -16.343 2.847 4.074 1.00 92.44 69 GLN A CA 1
ATOM 546 C C . GLN A 1 69 ? -16.115 2.204 2.698 1.00 92.44 69 GLN A C 1
ATOM 548 O O . GLN A 1 69 ? -16.508 1.056 2.470 1.00 92.44 69 GLN A O 1
ATOM 553 N N . TYR A 1 70 ? -15.451 2.917 1.785 1.00 94.12 70 TYR A N 1
ATOM 554 C CA . TYR A 1 70 ? -15.122 2.382 0.464 1.00 94.12 70 TYR A CA 1
ATOM 555 C C . TYR A 1 70 ? -14.114 1.233 0.554 1.00 94.12 70 TYR A C 1
ATOM 557 O O . TYR A 1 70 ? -14.288 0.228 -0.133 1.00 94.12 70 TYR A O 1
ATOM 565 N N . LEU A 1 71 ? -13.110 1.334 1.429 1.00 91.25 71 LEU A N 1
ATOM 566 C CA . LEU A 1 71 ? -12.123 0.273 1.631 1.00 91.25 71 LEU A CA 1
ATOM 567 C C . LEU A 1 71 ? -12.780 -1.029 2.111 1.00 91.25 71 LEU A C 1
ATOM 569 O O . LEU A 1 71 ? -12.519 -2.090 1.543 1.00 91.25 71 LEU A O 1
ATOM 573 N N . ILE A 1 72 ? -13.678 -0.939 3.101 1.00 90.25 72 ILE A N 1
ATOM 574 C CA . ILE A 1 72 ? -14.455 -2.086 3.590 1.00 90.25 72 ILE A CA 1
ATOM 575 C C . ILE A 1 72 ? -15.326 -2.648 2.469 1.00 90.25 72 ILE A C 1
ATOM 577 O O . ILE A 1 72 ? -15.370 -3.855 2.298 1.00 90.25 72 ILE A O 1
ATOM 581 N N . THR A 1 73 ? -15.974 -1.803 1.665 1.00 89.12 73 THR A N 1
ATOM 582 C CA . THR A 1 73 ? -16.830 -2.267 0.560 1.00 89.12 73 THR A CA 1
ATOM 583 C C . THR A 1 73 ? -16.043 -3.102 -0.460 1.00 89.12 73 THR A C 1
ATOM 585 O O . THR A 1 73 ? -16.499 -4.170 -0.873 1.00 89.12 73 THR A O 1
ATOM 588 N N . VAL A 1 74 ? -14.842 -2.650 -0.836 1.00 89.62 74 VAL A N 1
ATOM 589 C CA . VAL A 1 74 ? -13.995 -3.325 -1.835 1.00 89.62 74 VAL A CA 1
ATOM 590 C C . VAL A 1 74 ? -13.391 -4.629 -1.299 1.00 89.62 74 VAL A C 1
ATOM 592 O O . VAL A 1 74 ? -13.331 -5.608 -2.038 1.00 89.62 74 VAL A O 1
ATOM 595 N N . HIS A 1 75 ? -12.984 -4.673 -0.026 1.00 84.75 75 HIS A N 1
ATOM 596 C CA . HIS A 1 75 ? -12.268 -5.812 0.575 1.00 84.75 75 HIS A CA 1
ATOM 597 C C . HIS A 1 75 ? -13.045 -6.498 1.717 1.00 84.75 75 HIS A C 1
ATOM 599 O O . HIS A 1 75 ? -12.450 -7.034 2.656 1.00 84.75 75 HIS A O 1
ATOM 605 N N . HIS A 1 76 ? -14.380 -6.476 1.656 1.00 75.81 76 HIS A N 1
ATOM 606 C CA . HIS A 1 76 ? -15.259 -6.843 2.776 1.00 75.81 76 HIS A CA 1
ATOM 607 C C . HIS A 1 76 ? -15.001 -8.244 3.345 1.00 75.81 76 HIS A C 1
ATOM 609 O O . HIS A 1 76 ? -15.075 -8.426 4.556 1.00 75.81 76 HIS A O 1
ATOM 615 N N . THR A 1 77 ? -14.666 -9.232 2.515 1.00 79.00 77 THR A N 1
ATOM 616 C CA . THR A 1 77 ? -14.462 -10.617 2.970 1.00 79.00 77 THR A CA 1
ATOM 617 C C . THR A 1 77 ? -13.245 -10.792 3.874 1.00 79.00 77 THR A C 1
ATOM 619 O O . THR A 1 77 ? -13.276 -11.622 4.777 1.00 79.00 77 THR A O 1
ATOM 622 N N . GLU A 1 78 ? -12.179 -10.026 3.650 1.00 79.56 78 GLU A N 1
ATOM 623 C CA . GLU A 1 78 ? -10.907 -10.189 4.367 1.00 79.56 78 GLU A CA 1
ATOM 624 C C . GLU A 1 78 ? -10.766 -9.196 5.523 1.00 79.56 78 GLU A C 1
ATOM 626 O O . GLU A 1 78 ? -10.159 -9.500 6.549 1.00 79.56 78 GLU A O 1
ATOM 631 N N . VAL A 1 79 ? -11.336 -7.998 5.370 1.00 86.62 79 VAL A N 1
ATOM 632 C CA . VAL A 1 79 ? -11.062 -6.870 6.268 1.00 86.62 79 VAL A CA 1
ATOM 633 C C . VAL A 1 79 ? -12.120 -6.724 7.361 1.00 86.62 79 VAL A C 1
ATOM 635 O O . VAL A 1 79 ? -11.807 -6.202 8.430 1.00 86.62 79 VAL A O 1
ATOM 638 N N . LEU A 1 80 ? -13.352 -7.198 7.144 1.00 86.50 80 LEU A N 1
ATOM 639 C CA . LEU A 1 80 ? -14.476 -6.912 8.040 1.00 86.50 80 LEU A CA 1
ATOM 640 C C . LEU A 1 80 ? -14.276 -7.406 9.487 1.00 86.50 80 LEU A C 1
ATOM 642 O O . LEU A 1 80 ? -14.502 -6.599 10.389 1.00 86.50 80 LEU A O 1
ATOM 646 N N . PRO A 1 81 ? -13.811 -8.647 9.760 1.00 89.25 81 PRO A N 1
ATOM 647 C CA . PRO A 1 81 ? -13.614 -9.098 11.141 1.00 89.25 81 PRO A CA 1
ATOM 648 C C . PRO A 1 81 ? -12.587 -8.245 11.895 1.00 89.25 81 PRO A C 1
ATOM 650 O O . PRO A 1 81 ? -12.809 -7.851 13.039 1.00 89.25 81 PRO A O 1
ATOM 653 N N . THR A 1 82 ? -11.480 -7.910 11.231 1.00 90.56 82 THR A N 1
ATOM 654 C CA . THR A 1 82 ? -10.421 -7.072 11.805 1.00 90.56 82 THR A CA 1
ATOM 655 C C . THR A 1 82 ? -10.896 -5.635 12.004 1.00 90.56 82 THR A C 1
ATOM 657 O O . THR A 1 82 ? -10.633 -5.043 13.047 1.00 90.56 82 THR A O 1
ATOM 660 N N . ALA A 1 83 ? -11.633 -5.079 11.039 1.00 90.81 83 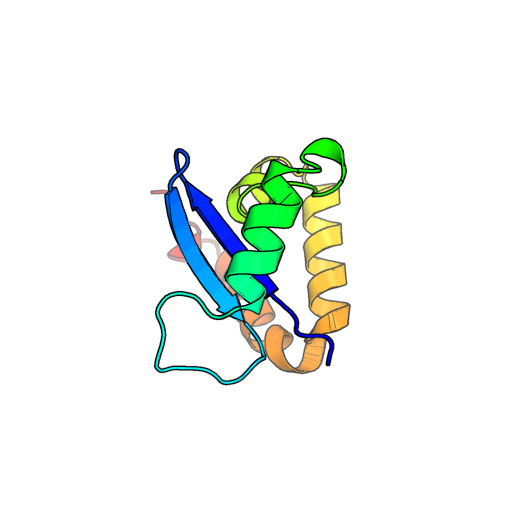ALA A N 1
ATOM 661 C CA . ALA A 1 83 ? -12.191 -3.736 11.135 1.00 90.81 83 ALA A CA 1
ATOM 662 C C . ALA A 1 83 ? -13.210 -3.615 12.275 1.00 90.81 83 ALA A C 1
ATOM 664 O O . ALA A 1 83 ? -13.173 -2.628 13.004 1.00 90.81 83 ALA A O 1
ATOM 665 N N . GLN A 1 84 ? -14.074 -4.619 12.464 1.00 89.75 84 GLN A N 1
ATOM 666 C CA . GLN A 1 84 ? -15.039 -4.632 13.564 1.00 89.75 84 GLN A CA 1
ATOM 667 C C . GLN A 1 84 ? -14.329 -4.677 14.917 1.00 89.75 84 GLN A C 1
ATOM 669 O O . GLN A 1 84 ? -14.618 -3.854 15.778 1.00 89.75 84 GLN A O 1
ATOM 674 N N . LYS A 1 85 ? -13.336 -5.565 15.071 1.00 91.69 85 LYS A N 1
ATOM 675 C CA . LYS A 1 85 ? -12.525 -5.637 16.292 1.00 91.69 85 LYS A CA 1
ATOM 676 C C . LYS A 1 85 ? -11.884 -4.284 16.629 1.00 91.69 85 LYS A C 1
ATOM 678 O O . LYS A 1 85 ? -11.974 -3.831 17.764 1.00 91.69 85 LYS A O 1
ATOM 683 N N . LEU A 1 86 ? -11.270 -3.626 15.643 1.00 91.75 86 LEU A N 1
ATOM 684 C CA . LEU A 1 86 ? -10.656 -2.308 15.834 1.00 91.75 86 LEU A CA 1
ATOM 685 C C . LEU A 1 86 ? -11.693 -1.232 16.181 1.00 91.75 86 LEU A C 1
ATOM 687 O O . LEU A 1 86 ? -11.435 -0.389 17.034 1.00 91.75 86 LEU A O 1
ATOM 691 N N . ALA A 1 87 ? -12.865 -1.253 15.542 1.00 91.44 87 ALA A N 1
ATOM 692 C CA . ALA A 1 87 ? -13.941 -0.317 15.848 1.00 91.44 87 ALA A CA 1
ATOM 693 C C . ALA A 1 87 ? -14.436 -0.480 17.293 1.00 91.44 87 ALA A C 1
ATOM 695 O O . ALA A 1 87 ? -14.587 0.517 17.997 1.00 91.44 87 ALA A O 1
ATOM 696 N N . ASP A 1 88 ? -14.627 -1.719 17.747 1.00 92.50 88 ASP A N 1
ATOM 697 C CA . ASP A 1 88 ? -15.051 -2.023 19.115 1.00 92.50 88 ASP A CA 1
ATOM 698 C C . ASP A 1 88 ? -13.998 -1.561 20.139 1.00 92.50 88 ASP A C 1
ATOM 700 O O . ASP A 1 88 ? -14.339 -0.961 21.160 1.00 92.50 88 ASP A O 1
ATOM 704 N N . GLU A 1 89 ? -12.710 -1.773 19.847 1.00 93.06 89 GLU A N 1
ATOM 705 C CA . GLU A 1 89 ? -11.605 -1.293 20.681 1.00 93.06 89 GLU A CA 1
ATOM 706 C C . GLU A 1 89 ? -11.557 0.241 20.750 1.00 93.06 89 GLU A C 1
ATOM 708 O O . GLU A 1 89 ? -11.412 0.787 21.839 1.00 93.06 89 GLU A O 1
ATOM 713 N N . ILE A 1 90 ? -11.724 0.950 19.629 1.00 90.25 90 ILE A N 1
ATOM 714 C CA . ILE A 1 90 ? -11.710 2.424 19.594 1.00 90.25 90 ILE A CA 1
ATOM 715 C C . ILE A 1 90 ? -12.925 3.012 20.325 1.00 90.25 90 ILE A C 1
ATOM 717 O O . ILE A 1 90 ? -12.803 4.017 21.022 1.00 90.25 90 ILE A O 1
ATOM 721 N N . LEU A 1 91 ? -14.105 2.400 20.198 1.00 90.50 91 LEU A N 1
ATOM 722 C CA . LEU A 1 91 ? -15.321 2.867 20.875 1.00 90.50 91 LEU A CA 1
ATOM 723 C C . LEU A 1 91 ? -15.324 2.553 22.381 1.00 90.50 91 LEU A C 1
ATOM 725 O O . LEU A 1 91 ? -16.075 3.172 23.139 1.00 90.50 91 LEU A O 1
ATOM 729 N N . SER A 1 92 ? -14.481 1.622 22.830 1.00 92.00 92 SER A N 1
ATOM 730 C CA . SER A 1 92 ? -14.309 1.288 24.242 1.00 92.00 92 SER A CA 1
ATOM 731 C C . SER A 1 92 ? -13.460 2.334 24.972 1.00 92.00 92 SER A C 1
ATOM 733 O O . SER A 1 92 ? -12.270 2.505 24.708 1.00 92.00 92 SER A O 1
ATOM 735 N N . GLN A 1 93 ? -14.054 3.003 25.966 1.00 78.06 93 GLN A N 1
ATOM 736 C CA . GLN A 1 93 ? -13.409 4.094 26.714 1.00 78.06 93 GLN A CA 1
ATOM 737 C C . GLN A 1 93 ? -12.110 3.692 27.438 1.00 78.06 93 GLN A C 1
ATOM 739 O O . GLN A 1 93 ? -11.264 4.549 27.664 1.00 78.06 93 GLN A O 1
ATOM 744 N N . ASN A 1 94 ? -11.940 2.408 27.777 1.00 83.56 94 ASN A N 1
ATOM 745 C CA . ASN A 1 94 ? -10.792 1.900 28.543 1.00 83.56 94 ASN A CA 1
ATOM 746 C C . ASN A 1 94 ? -9.786 1.105 27.695 1.00 83.56 94 ASN A C 1
ATOM 748 O O . ASN A 1 94 ? -8.913 0.440 28.249 1.00 83.56 94 ASN A O 1
ATOM 752 N N . SER A 1 95 ? -9.925 1.105 26.368 1.00 85.19 95 SER A N 1
ATOM 753 C CA . SER A 1 95 ? -9.017 0.355 25.500 1.00 85.19 95 SER A CA 1
ATOM 754 C C . SER A 1 95 ? -7.634 1.004 25.420 1.00 85.19 95 SER A C 1
ATOM 756 O O . SER A 1 95 ? -7.516 2.230 25.370 1.00 85.19 95 SER A O 1
ATOM 758 N N . GLU A 1 96 ? -6.585 0.181 25.342 1.00 86.75 96 GLU A N 1
ATOM 759 C CA . GLU A 1 96 ? -5.205 0.654 25.168 1.00 86.75 96 GLU A CA 1
ATOM 760 C C . GLU A 1 96 ? -5.024 1.463 23.882 1.00 86.75 96 GLU A C 1
ATOM 762 O O . GLU A 1 96 ? -4.222 2.389 23.853 1.00 86.75 96 GLU A O 1
ATOM 767 N N . ILE A 1 97 ? -5.827 1.194 22.845 1.00 86.62 97 ILE A N 1
ATOM 768 C CA . ILE A 1 97 ? -5.758 1.927 21.573 1.00 86.62 97 ILE A CA 1
ATOM 769 C C . ILE A 1 97 ? -6.083 3.422 21.716 1.00 86.62 97 ILE A C 1
ATOM 771 O O . ILE A 1 97 ? -5.651 4.229 20.897 1.00 86.62 97 ILE A O 1
ATOM 775 N N . ASN A 1 98 ? -6.835 3.793 22.757 1.00 85.56 98 ASN A N 1
ATOM 776 C CA . ASN A 1 98 ? -7.208 5.175 23.053 1.00 85.56 98 ASN A CA 1
ATOM 777 C C . ASN A 1 98 ? -6.225 5.857 24.017 1.00 85.56 98 ASN A C 1
ATOM 779 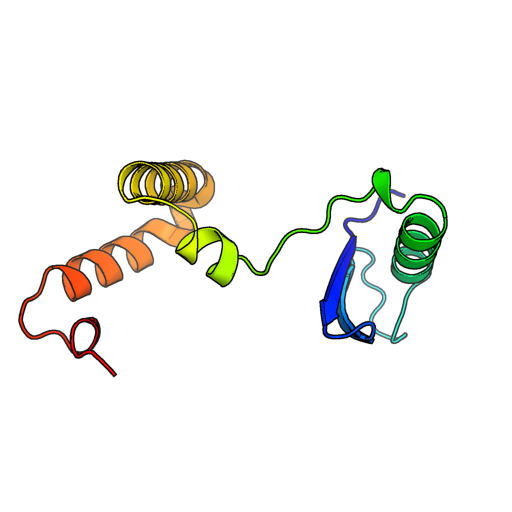O O . ASN A 1 98 ? -6.352 7.056 24.277 1.00 85.56 98 ASN A O 1
ATOM 783 N N . GLN A 1 99 ? -5.252 5.117 24.559 1.00 81.75 99 GLN A N 1
ATOM 784 C CA . GLN A 1 99 ? -4.190 5.694 25.371 1.00 81.75 99 GLN A CA 1
ATOM 785 C C . GLN A 1 99 ? -3.206 6.400 24.438 1.00 81.75 99 GLN A C 1
ATOM 787 O O . GLN A 1 99 ? -2.406 5.775 23.746 1.00 81.75 99 GLN A O 1
ATOM 792 N N . VAL A 1 100 ? -3.308 7.726 24.396 1.00 63.59 100 VAL A N 1
ATOM 793 C CA . VAL A 1 100 ? -2.425 8.586 23.604 1.00 63.59 100 VAL A CA 1
ATOM 794 C C . VAL A 1 100 ? -0.975 8.371 24.064 1.00 63.59 100 VAL A C 1
ATOM 796 O O . VAL A 1 100 ? -0.683 8.563 25.245 1.00 63.59 100 VAL A O 1
ATOM 799 N N . HIS A 1 101 ? -0.092 7.958 23.150 1.00 54.72 101 HIS A N 1
ATOM 800 C CA . HIS A 1 101 ? 1.366 8.068 23.298 1.00 54.72 101 HIS A CA 1
ATOM 801 C C . HIS A 1 101 ? 1.856 9.349 22.626 1.00 54.72 101 HIS A C 1
ATOM 803 O O . HIS A 1 101 ? 1.365 9.646 21.511 1.00 54.72 101 HIS A O 1
#